Protein AF-A0A7Z9FYC3-F1 (afdb_monomer)

Secondary structure (DSSP, 8-state):
--------THHHH-HHHHHHHHHHHHTT-HHHHHHHHHHHHHHHHHHHTTTTHHHHHHHHHTT-------SS------TTHHHHHHHHH-

Nearest PDB structures (foldseek):
  2rfg-assembly1_D  TM=7.658E-01  e=1.020E-02  Hahella chejuensis
  6xgs-assembly1_D  TM=7.688E-01  e=2.454E-02  Brucella suis 1330
  2vc6-assembly1_A  TM=7.976E-01  e=6.258E-02  Sinorhizobium meliloti
  6h4e-assembly1_A  TM=7.404E-01  e=1.794E-01  Proteus mirabilis HI4320
  3qze-assembly2_D  TM=7.216E-01  e=2.702E-01  Pseudomonas aeruginosa

Radius of gyration: 14.03 Å; Cα contacts (8 Å, |Δi|>4): 85; chains: 1; bounding box: 36×22×39 Å

Mean predicted aligned error: 3.7 Å

Solvent-accessible surface area (backbone atoms only — not comparable to full-atom values): 5314 Å² total; per-residue (Å²): 135,90,79,90,77,86,89,61,77,57,61,74,72,47,42,66,62,55,51,51,27,51,54,24,46,77,70,66,38,55,68,60,21,50,54,43,49,53,51,48,56,55,56,43,63,43,32,60,66,0,48,68,31,30,52,36,48,48,34,35,76,74,68,44,94,62,76,52,81,60,95,59,95,46,46,87,36,51,90,60,33,64,64,52,48,51,67,71,72,108

pLDDT: mean 90.87, std 5.35, range [62.28, 97.69]

Foldseek 3Di:
DPDDADDDLVCLQQVPLRVQLNVCVVVVVVVSNVVSVVLVVVLCQQQVQFPPLSSQVSNVLVVDPDDSDDPDPGDPGDPCSNVVSVVSND

Structure (mmCIF, N/CA/C/O backbone):
data_AF-A0A7Z9FYC3-F1
#
_entry.id   AF-A0A7Z9FYC3-F1
#
loop_
_atom_site.group_PDB
_atom_site.id
_atom_site.type_symbol
_atom_site.label_atom_id
_atom_site.label_alt_id
_atom_site.label_comp_id
_atom_site.label_asym_id
_atom_site.label_entity_id
_atom_site.label_seq_id
_atom_site.pdbx_PDB_ins_code
_atom_site.Cartn_x
_atom_site.Cartn_y
_atom_site.Cartn_z
_atom_site.occupancy
_atom_site.B_iso_or_equiv
_atom_site.auth_seq_id
_atom_site.auth_comp_id
_atom_site.auth_asym_id
_atom_site.auth_atom_id
_atom_site.pdbx_PDB_model_num
ATOM 1 N N . VAL A 1 1 ? 23.355 -5.165 -5.869 1.00 62.28 1 VAL A N 1
ATOM 2 C CA . VAL A 1 1 ? 22.807 -5.758 -4.622 1.00 62.28 1 VAL A CA 1
ATOM 3 C C . VAL A 1 1 ? 21.986 -6.985 -5.002 1.00 62.28 1 VAL A C 1
ATOM 5 O O . VAL A 1 1 ? 21.252 -6.884 -5.969 1.00 62.28 1 VAL A O 1
ATOM 8 N N . GLY A 1 2 ? 22.169 -8.130 -4.331 1.00 79.75 2 GLY A N 1
ATOM 9 C CA . GLY A 1 2 ? 21.541 -9.427 -4.666 1.00 79.75 2 GLY A CA 1
ATOM 10 C C . GLY A 1 2 ? 20.348 -9.797 -3.776 1.00 79.75 2 GLY A C 1
ATOM 11 O O . GLY A 1 2 ? 20.174 -10.963 -3.439 1.00 79.75 2 GLY A O 1
ATOM 12 N N . ALA A 1 3 ? 19.589 -8.802 -3.311 1.00 78.38 3 ALA A N 1
ATOM 13 C CA . ALA A 1 3 ? 18.376 -9.050 -2.537 1.00 78.38 3 ALA A CA 1
ATOM 14 C C . ALA A 1 3 ? 17.287 -9.632 -3.453 1.00 78.38 3 ALA A C 1
ATOM 16 O O . ALA A 1 3 ? 17.122 -9.157 -4.572 1.00 78.38 3 ALA A O 1
ATOM 17 N N . VAL A 1 4 ? 16.553 -10.636 -2.968 1.00 80.12 4 VAL A N 1
ATOM 18 C CA . VAL A 1 4 ? 15.548 -11.387 -3.751 1.00 80.12 4 VAL A CA 1
ATOM 19 C C . VAL A 1 4 ? 14.106 -11.131 -3.299 1.00 80.12 4 VAL A C 1
ATOM 21 O O . VAL A 1 4 ? 13.187 -11.805 -3.744 1.00 80.12 4 VAL A O 1
ATOM 24 N N . GLY A 1 5 ? 13.889 -10.195 -2.371 1.00 82.19 5 GLY A N 1
ATOM 25 C CA . GLY A 1 5 ? 12.549 -9.865 -1.894 1.00 82.19 5 GLY A CA 1
ATOM 26 C C . GLY A 1 5 ? 12.530 -9.102 -0.573 1.00 82.19 5 GLY A C 1
ATOM 27 O O . GLY A 1 5 ? 13.572 -8.751 -0.016 1.00 82.19 5 GLY A O 1
ATOM 28 N N . ALA A 1 6 ? 11.318 -8.861 -0.073 1.00 84.94 6 ALA A N 1
ATOM 29 C CA . ALA A 1 6 ? 11.057 -8.179 1.189 1.00 84.94 6 ALA A CA 1
ATOM 30 C C . ALA A 1 6 ? 9.897 -8.843 1.945 1.00 84.94 6 ALA A C 1
ATOM 32 O O . ALA A 1 6 ? 8.924 -9.293 1.344 1.00 84.94 6 ALA A O 1
ATOM 33 N N . ILE A 1 7 ? 9.983 -8.851 3.277 1.00 85.88 7 ILE A N 1
ATOM 34 C CA . ILE A 1 7 ? 8.875 -9.212 4.167 1.00 85.88 7 ILE A CA 1
ATOM 35 C C . ILE A 1 7 ? 8.493 -7.949 4.932 1.00 85.88 7 ILE A C 1
ATOM 37 O O . ILE A 1 7 ? 9.318 -7.380 5.646 1.00 85.88 7 ILE A O 1
ATOM 41 N N . GLY A 1 8 ? 7.251 -7.494 4.782 1.00 87.44 8 GLY A N 1
ATOM 42 C CA . GLY A 1 8 ? 6.807 -6.253 5.401 1.00 87.44 8 GLY A CA 1
ATOM 43 C C . GLY A 1 8 ? 5.295 -6.152 5.533 1.00 87.44 8 GLY A C 1
ATOM 44 O O . GLY A 1 8 ? 4.534 -6.788 4.809 1.00 87.44 8 GLY A O 1
ATOM 45 N N . GLY A 1 9 ? 4.857 -5.306 6.466 1.00 85.50 9 GLY A N 1
ATOM 46 C CA . GLY A 1 9 ? 3.440 -5.051 6.720 1.00 85.50 9 GLY A CA 1
ATOM 47 C C . GLY A 1 9 ? 2.682 -4.516 5.504 1.00 85.50 9 GLY A C 1
ATOM 48 O O . GLY A 1 9 ? 1.530 -4.891 5.290 1.00 85.50 9 GLY A O 1
ATOM 49 N N . GLY A 1 10 ? 3.363 -3.713 4.677 1.00 87.31 10 GLY A N 1
ATOM 50 C CA . GLY A 1 10 ? 2.835 -3.157 3.431 1.00 87.31 10 GLY A CA 1
ATOM 51 C C . GLY A 1 10 ? 2.337 -4.207 2.437 1.00 87.31 10 GLY A C 1
ATOM 52 O O . GLY A 1 10 ? 1.383 -3.935 1.717 1.00 87.31 10 GLY A O 1
ATOM 53 N N . CYS A 1 11 ? 2.867 -5.437 2.478 1.00 90.75 11 CYS A N 1
ATOM 54 C CA . CYS A 1 11 ? 2.399 -6.540 1.635 1.00 90.75 11 CYS A CA 1
ATOM 55 C C . CYS A 1 11 ? 0.943 -6.951 1.920 1.00 90.75 11 CYS A C 1
ATOM 57 O O . CYS A 1 11 ? 0.335 -7.620 1.098 1.00 90.75 11 CYS A O 1
ATOM 59 N N . ASN A 1 12 ? 0.371 -6.552 3.060 1.00 90.81 12 ASN A N 1
ATOM 60 C CA . ASN A 1 12 ? -1.050 -6.767 3.353 1.00 90.81 12 ASN A CA 1
ATOM 61 C C . ASN A 1 12 ? -1.931 -5.609 2.867 1.00 90.81 12 ASN 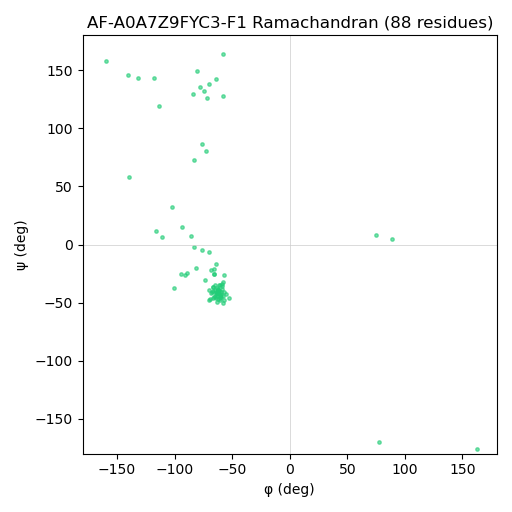A C 1
ATOM 63 O O . ASN A 1 12 ? -3.125 -5.793 2.675 1.00 90.81 12 ASN A O 1
ATOM 67 N N . VAL A 1 13 ? -1.366 -4.407 2.728 1.00 92.12 13 VAL A N 1
ATOM 68 C CA . VAL A 1 13 ? -2.134 -3.173 2.497 1.00 92.12 13 VAL A CA 1
ATOM 69 C C . VAL A 1 13 ? -2.119 -2.774 1.023 1.00 92.12 13 VAL A C 1
ATOM 71 O O . VAL A 1 13 ? -3.121 -2.300 0.509 1.00 92.12 13 VAL A O 1
ATOM 74 N N . TYR A 1 14 ? -0.994 -2.964 0.338 1.00 92.88 14 TYR A N 1
ATOM 75 C CA . TYR A 1 14 ? -0.819 -2.621 -1.075 1.00 92.88 14 TYR A CA 1
ATOM 76 C C . TYR A 1 14 ? -0.009 -3.707 -1.806 1.00 92.88 14 TYR A C 1
ATOM 78 O O . TYR A 1 14 ? 1.060 -3.423 -2.352 1.00 92.88 14 TYR A O 1
ATOM 86 N N . PRO A 1 15 ? -0.487 -4.971 -1.803 1.00 93.19 15 PRO A N 1
ATOM 87 C CA . PRO A 1 15 ? 0.232 -6.102 -2.395 1.00 93.19 15 PRO A CA 1
ATOM 88 C C . PRO A 1 15 ? 0.529 -5.908 -3.885 1.00 93.19 15 PRO A C 1
ATOM 90 O O . PRO A 1 15 ? 1.619 -6.254 -4.330 1.00 93.19 15 PRO A O 1
ATOM 93 N N . GLU A 1 16 ? -0.400 -5.316 -4.639 1.00 93.75 16 GLU A N 1
ATOM 94 C CA . GLU A 1 16 ? -0.254 -5.101 -6.084 1.00 93.75 16 GLU A CA 1
ATOM 95 C C . GLU A 1 16 ? 0.916 -4.170 -6.406 1.00 93.75 16 GLU A C 1
ATOM 97 O O . GLU A 1 16 ? 1.752 -4.505 -7.236 1.00 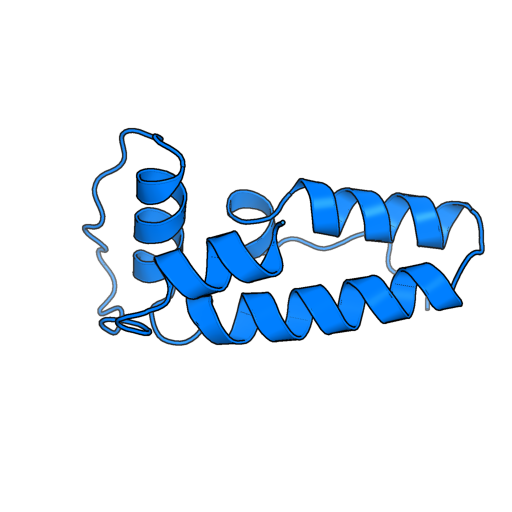93.75 16 GLU A O 1
ATOM 102 N N . VAL A 1 17 ? 1.071 -3.064 -5.667 1.00 94.69 17 VAL A N 1
ATOM 103 C CA . VAL A 1 17 ? 2.191 -2.127 -5.866 1.00 94.69 17 VAL A CA 1
ATOM 104 C C . VAL A 1 17 ? 3.538 -2.805 -5.588 1.00 94.69 17 VAL A C 1
ATOM 106 O O . VAL A 1 17 ? 4.517 -2.551 -6.285 1.00 94.69 17 VAL A O 1
ATOM 109 N N . ILE A 1 18 ? 3.601 -3.690 -4.585 1.00 94.88 18 ILE A N 1
ATOM 110 C CA . ILE A 1 18 ? 4.811 -4.475 -4.291 1.00 94.88 18 ILE A CA 1
ATOM 111 C C . ILE A 1 18 ? 5.088 -5.491 -5.408 1.00 94.88 18 ILE A C 1
ATOM 113 O O . ILE A 1 18 ? 6.238 -5.639 -5.825 1.00 94.88 18 ILE A O 1
ATOM 117 N N . GLY A 1 19 ? 4.048 -6.156 -5.917 1.00 94.38 19 GLY A N 1
ATOM 118 C CA . GLY A 1 19 ? 4.147 -7.062 -7.061 1.00 94.38 19 GLY A CA 1
ATOM 119 C C . GLY A 1 19 ? 4.646 -6.354 -8.321 1.00 94.38 19 GLY A C 1
ATOM 120 O O . GLY A 1 19 ? 5.554 -6.852 -8.984 1.00 94.38 19 GLY A O 1
ATOM 121 N N . ASP A 1 20 ? 4.135 -5.158 -8.602 1.00 95.62 20 ASP A N 1
ATOM 122 C CA . ASP A 1 2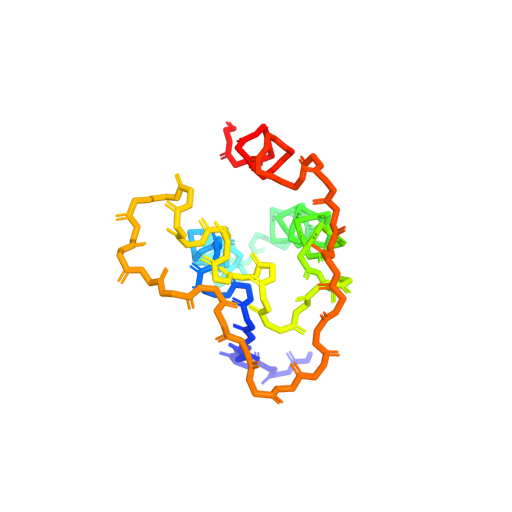0 ? 4.544 -4.348 -9.749 1.00 95.62 20 ASP A CA 1
ATOM 123 C C . ASP A 1 20 ? 6.006 -3.897 -9.658 1.00 95.62 20 ASP A C 1
ATOM 125 O O . ASP A 1 20 ? 6.695 -3.841 -10.677 1.00 95.62 20 ASP A O 1
ATOM 129 N N . ILE A 1 21 ? 6.513 -3.606 -8.451 1.00 95.31 21 ILE A N 1
ATOM 130 C CA . ILE A 1 21 ? 7.942 -3.320 -8.244 1.00 95.31 21 ILE A CA 1
ATOM 131 C C . ILE A 1 21 ? 8.778 -4.539 -8.624 1.00 95.31 21 ILE A C 1
ATOM 133 O O . ILE A 1 21 ? 9.766 -4.392 -9.341 1.00 95.31 21 ILE A O 1
ATOM 137 N N . HIS A 1 22 ? 8.384 -5.727 -8.158 1.00 93.56 22 HIS A N 1
ATOM 138 C CA . HIS A 1 22 ? 9.096 -6.966 -8.461 1.00 93.56 22 HIS A CA 1
ATOM 139 C C . HIS A 1 22 ? 9.118 -7.233 -9.969 1.00 93.56 22 HIS A C 1
ATOM 141 O O . HIS A 1 22 ? 10.183 -7.448 -10.538 1.00 93.56 22 HIS A O 1
ATOM 147 N N . GLN A 1 23 ? 7.965 -7.122 -10.636 1.00 95.38 23 GLN A N 1
ATOM 148 C CA . GLN A 1 23 ? 7.862 -7.292 -12.087 1.00 95.38 23 GLN A CA 1
ATOM 149 C C . GLN A 1 23 ? 8.714 -6.275 -12.857 1.00 95.38 23 GLN A C 1
ATOM 151 O O . GLN A 1 23 ? 9.409 -6.645 -13.800 1.00 95.38 23 GLN A O 1
ATOM 156 N N . ALA A 1 24 ? 8.680 -4.998 -12.462 1.00 95.94 24 ALA A N 1
ATOM 157 C CA . ALA A 1 24 ? 9.481 -3.957 -13.101 1.00 95.94 24 ALA A CA 1
ATOM 158 C C . ALA A 1 24 ? 10.985 -4.211 -12.924 1.00 95.94 24 ALA A C 1
ATOM 160 O O . ALA A 1 24 ? 11.754 -4.044 -13.869 1.00 95.94 24 ALA A O 1
ATOM 161 N N . PHE A 1 25 ? 11.401 -4.650 -11.735 1.00 93.50 25 PHE A N 1
ATOM 162 C CA . PHE A 1 25 ? 12.794 -4.972 -11.455 1.00 93.50 25 PHE A CA 1
ATOM 163 C C . PHE A 1 25 ? 13.275 -6.195 -12.250 1.00 93.50 25 PHE A C 1
ATOM 165 O O . PHE A 1 25 ? 14.317 -6.116 -12.896 1.00 93.50 25 PHE A O 1
ATOM 172 N N . ASP A 1 26 ? 12.493 -7.279 -12.282 1.00 93.00 26 ASP A N 1
ATOM 173 C CA . ASP A 1 26 ? 12.806 -8.494 -13.051 1.00 93.00 26 ASP A CA 1
ATOM 174 C C . ASP A 1 26 ? 12.903 -8.224 -14.559 1.00 93.00 26 ASP A C 1
ATOM 176 O O . ASP A 1 26 ? 13.731 -8.812 -15.254 1.00 93.00 26 ASP A O 1
ATOM 180 N N . ALA A 1 27 ? 12.083 -7.302 -15.069 1.00 96.12 27 ALA A N 1
ATOM 181 C CA . ALA A 1 27 ? 12.113 -6.867 -16.462 1.00 96.12 27 ALA A CA 1
ATOM 182 C C . ALA A 1 27 ? 13.278 -5.908 -16.790 1.00 96.12 27 ALA A C 1
ATOM 184 O O . ALA A 1 27 ? 13.442 -5.522 -17.947 1.00 96.12 27 ALA A O 1
ATOM 185 N N . GLY A 1 28 ? 14.074 -5.490 -15.797 1.00 95.62 28 GLY A N 1
ATOM 186 C CA . GLY A 1 28 ? 15.141 -4.497 -15.956 1.00 95.62 28 GLY A CA 1
ATOM 187 C C . GLY A 1 28 ? 14.652 -3.046 -16.083 1.00 95.62 28 GLY A C 1
ATOM 188 O O . GLY A 1 28 ? 15.457 -2.145 -16.330 1.00 95.62 28 GLY A O 1
ATOM 189 N N . ASP A 1 29 ? 13.357 -2.784 -15.884 1.00 97.69 29 ASP A N 1
ATOM 190 C CA . ASP A 1 29 ? 12.770 -1.440 -15.884 1.00 97.69 29 ASP A CA 1
ATOM 191 C C . ASP A 1 29 ? 12.951 -0.768 -14.514 1.00 97.69 29 ASP A C 1
ATOM 193 O O . ASP A 1 29 ? 12.032 -0.591 -13.705 1.00 97.69 29 ASP A O 1
ATOM 197 N N . HIS A 1 30 ? 14.195 -0.380 -14.237 1.00 95.56 30 HIS A N 1
ATOM 198 C CA . HIS A 1 30 ? 14.564 0.235 -12.964 1.00 95.56 30 HIS A CA 1
ATOM 199 C C . HIS A 1 30 ? 13.914 1.610 -12.746 1.00 95.56 30 HIS A C 1
ATOM 201 O O . HIS A 1 30 ? 13.732 2.024 -11.600 1.00 95.56 30 HIS A O 1
ATOM 207 N N . HIS A 1 31 ? 13.547 2.320 -13.818 1.00 97.62 31 HIS A N 1
ATOM 208 C CA . HIS A 1 31 ? 12.869 3.611 -13.709 1.00 97.62 31 HIS A CA 1
ATOM 209 C C . HIS A 1 31 ? 11.453 3.439 -13.164 1.00 97.62 31 HIS A C 1
ATOM 211 O O . HIS A 1 31 ? 11.077 4.130 -12.211 1.00 97.62 31 HIS A O 1
ATOM 217 N N . ARG A 1 32 ? 10.693 2.478 -13.702 1.00 97.56 32 ARG A N 1
ATOM 218 C CA . ARG A 1 32 ? 9.370 2.138 -13.173 1.00 97.56 32 ARG A CA 1
ATOM 219 C C . ARG A 1 32 ? 9.458 1.577 -11.757 1.00 97.56 32 ARG A C 1
ATOM 221 O O . ARG A 1 32 ? 8.681 1.999 -10.901 1.00 97.56 32 ARG A O 1
ATOM 228 N N . ALA A 1 33 ? 10.421 0.695 -11.484 1.00 96.44 33 ALA A N 1
ATOM 229 C CA . ALA A 1 33 ? 10.625 0.150 -10.141 1.00 96.44 33 ALA A CA 1
ATOM 230 C C . ALA A 1 33 ? 10.878 1.264 -9.107 1.00 96.44 33 ALA A C 1
ATOM 232 O O . ALA A 1 33 ? 10.260 1.277 -8.042 1.00 96.44 33 ALA A O 1
ATOM 233 N N . LEU A 1 34 ? 11.722 2.250 -9.435 1.00 96.81 34 LEU A N 1
ATOM 234 C CA . LEU A 1 34 ? 11.984 3.398 -8.564 1.00 96.81 34 LEU A CA 1
ATOM 235 C C . LEU A 1 34 ? 10.739 4.271 -8.364 1.00 96.81 34 LEU A C 1
ATOM 237 O O 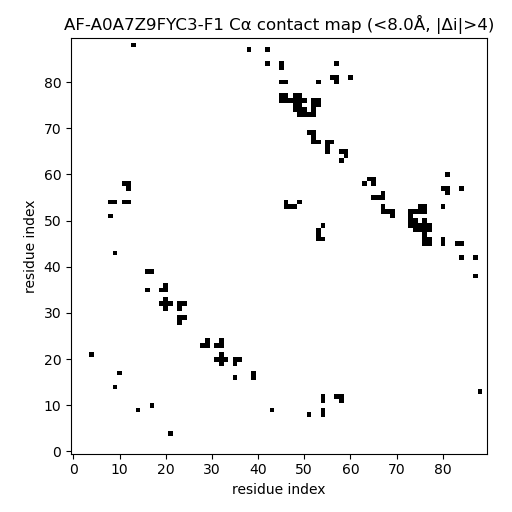. LEU A 1 34 ? 10.448 4.671 -7.237 1.00 96.81 34 LEU A O 1
ATOM 241 N N . TYR A 1 35 ? 9.996 4.559 -9.434 1.00 96.88 35 TYR A N 1
ATOM 242 C CA . TYR A 1 35 ? 8.754 5.329 -9.349 1.00 96.88 35 TYR A CA 1
ATOM 243 C C . TYR A 1 35 ? 7.748 4.673 -8.388 1.00 96.88 35 TYR A C 1
ATOM 245 O O . TYR A 1 35 ? 7.227 5.323 -7.477 1.00 96.88 35 TYR A O 1
ATOM 253 N N . LEU A 1 36 ? 7.539 3.363 -8.525 1.00 95.94 36 LEU A N 1
ATOM 254 C CA . LEU A 1 36 ? 6.661 2.594 -7.644 1.00 95.94 36 LEU A CA 1
ATOM 255 C C . LEU A 1 36 ? 7.204 2.517 -6.209 1.00 95.94 36 LEU A C 1
ATOM 257 O O . LEU A 1 36 ? 6.436 2.625 -5.254 1.00 95.94 36 LEU A O 1
ATOM 261 N N . GLN A 1 37 ? 8.523 2.417 -6.025 1.00 95.44 37 GLN A N 1
ATOM 262 C CA . GLN A 1 37 ? 9.138 2.462 -4.697 1.00 95.44 37 GLN A CA 1
ATOM 263 C C . GLN A 1 37 ? 8.874 3.802 -3.990 1.00 95.44 37 GLN A C 1
ATOM 265 O O . GLN A 1 37 ? 8.603 3.824 -2.789 1.00 95.44 37 GLN A O 1
ATOM 270 N N . VAL A 1 38 ? 8.902 4.927 -4.713 1.00 96.25 38 VAL A N 1
ATOM 271 C CA . VAL A 1 38 ? 8.529 6.240 -4.155 1.00 96.25 38 VAL A CA 1
ATOM 272 C C . VAL A 1 38 ? 7.060 6.247 -3.721 1.00 96.25 38 VAL A C 1
ATOM 274 O O . VAL A 1 38 ? 6.756 6.733 -2.628 1.00 96.25 38 VAL A O 1
ATOM 277 N N . LYS A 1 39 ? 6.166 5.650 -4.520 1.00 95.00 39 LYS A N 1
ATOM 278 C CA . LYS A 1 39 ? 4.747 5.463 -4.173 1.00 95.00 39 LYS A CA 1
ATOM 279 C C . LYS A 1 39 ? 4.589 4.632 -2.889 1.00 95.00 39 LYS A C 1
ATOM 281 O O . LYS A 1 39 ? 3.889 5.053 -1.970 1.00 95.00 39 LYS A O 1
ATOM 286 N N . VAL A 1 40 ? 5.321 3.522 -2.749 1.00 94.62 40 VAL A N 1
ATOM 287 C CA . VAL A 1 40 ? 5.353 2.712 -1.513 1.00 94.62 40 VAL A CA 1
ATOM 288 C C . VAL A 1 40 ? 5.849 3.517 -0.316 1.00 94.62 40 VAL A C 1
ATOM 290 O O . VAL A 1 40 ? 5.255 3.440 0.755 1.00 94.62 40 VAL A O 1
ATOM 293 N N . CYS A 1 41 ? 6.891 4.334 -0.470 1.00 94.25 41 CYS A N 1
ATOM 294 C CA . CYS A 1 41 ? 7.372 5.197 0.609 1.00 94.25 41 CYS A CA 1
ATOM 295 C C . CYS A 1 41 ? 6.303 6.198 1.080 1.00 94.25 41 CYS A C 1
ATOM 297 O O . CYS A 1 41 ? 6.241 6.510 2.270 1.00 94.25 41 CYS A O 1
ATOM 299 N N . GLN A 1 42 ? 5.458 6.702 0.176 1.00 93.75 42 GLN A N 1
ATOM 300 C CA . GLN A 1 42 ? 4.325 7.565 0.528 1.00 93.75 42 GLN A CA 1
ATOM 301 C C . GLN A 1 42 ? 3.234 6.780 1.265 1.00 93.75 42 GLN A C 1
ATOM 303 O O . GLN A 1 42 ? 2.811 7.200 2.340 1.00 93.75 42 GLN A O 1
ATOM 308 N N . LEU A 1 43 ? 2.845 5.610 0.747 1.00 92.88 43 LEU A N 1
ATOM 309 C CA . LEU A 1 43 ? 1.865 4.722 1.382 1.00 92.88 43 LEU A CA 1
ATOM 310 C C . LEU A 1 43 ? 2.322 4.269 2.778 1.00 92.88 43 LEU A C 1
ATOM 312 O O . LEU A 1 43 ? 1.537 4.246 3.725 1.00 92.88 43 LEU A O 1
ATOM 316 N N . TRP A 1 44 ? 3.610 3.951 2.939 1.00 92.38 44 TRP A N 1
ATOM 317 C CA . TRP A 1 44 ? 4.189 3.536 4.214 1.00 92.38 44 TRP A CA 1
ATOM 318 C C . TRP A 1 44 ? 4.087 4.627 5.278 1.00 92.38 44 TRP A C 1
ATOM 320 O O . TRP A 1 44 ? 3.745 4.321 6.416 1.00 92.38 44 TRP A O 1
ATOM 330 N N . LYS A 1 45 ? 4.302 5.900 4.924 1.00 90.81 45 LYS A N 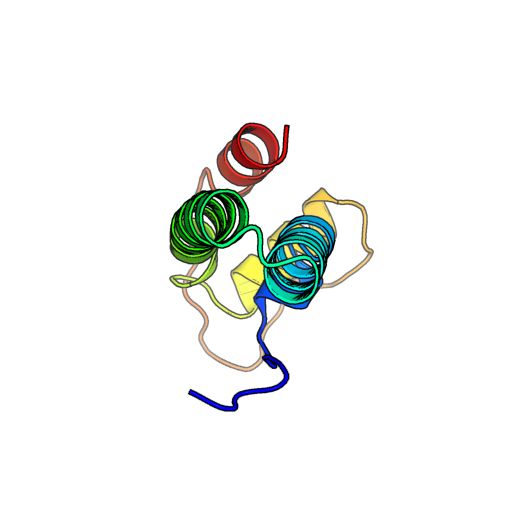1
ATOM 331 C CA . LYS A 1 45 ? 4.177 7.019 5.875 1.00 90.81 45 LYS A CA 1
ATOM 332 C C . LYS A 1 45 ? 2.786 7.110 6.509 1.00 90.81 45 LYS A C 1
ATOM 334 O O . LYS A 1 45 ? 2.699 7.481 7.675 1.00 90.81 45 LYS A O 1
ATOM 339 N N . LEU A 1 46 ? 1.735 6.728 5.781 1.00 90.56 46 LEU A N 1
ATOM 340 C CA . LEU A 1 46 ? 0.357 6.735 6.285 1.00 90.56 46 LEU A CA 1
ATOM 341 C C . LEU A 1 46 ? 0.123 5.647 7.340 1.00 90.56 46 LEU A C 1
ATOM 343 O O . LEU A 1 46 ? -0.564 5.872 8.333 1.00 90.56 46 LEU A O 1
ATOM 347 N N . VAL A 1 47 ? 0.702 4.460 7.136 1.00 91.19 47 VAL A N 1
ATOM 348 C CA . VAL A 1 47 ? 0.459 3.301 8.006 1.00 91.19 47 VAL A CA 1
ATOM 349 C C . VAL A 1 47 ? 1.502 3.144 9.114 1.00 91.19 47 VAL A C 1
ATOM 351 O O . VAL A 1 47 ? 1.191 2.577 10.158 1.00 91.19 47 VAL A O 1
ATOM 354 N N . ALA A 1 48 ? 2.726 3.646 8.949 1.00 90.81 48 ALA A N 1
ATOM 355 C CA . ALA A 1 48 ? 3.833 3.378 9.871 1.00 90.81 48 ALA A CA 1
ATOM 356 C C . ALA A 1 48 ? 3.578 3.892 11.299 1.00 90.81 48 ALA A C 1
ATOM 358 O O . ALA A 1 48 ? 3.924 3.216 12.266 1.00 90.81 48 ALA A O 1
ATOM 359 N N . SER A 1 49 ? 2.940 5.058 11.440 1.00 86.94 49 SER A N 1
ATOM 360 C CA . SER A 1 49 ? 2.732 5.743 12.728 1.00 86.94 49 SER A CA 1
ATOM 361 C C . SER A 1 49 ? 1.809 4.994 13.698 1.00 86.94 49 SER A C 1
ATOM 363 O O . SER A 1 49 ? 1.915 5.166 14.911 1.00 86.94 49 SER A O 1
ATOM 365 N N . GLY A 1 50 ? 0.912 4.153 13.178 1.00 90.38 50 GLY A N 1
ATOM 366 C CA . GLY A 1 50 ? -0.047 3.371 13.964 1.00 90.38 50 GLY A CA 1
ATOM 367 C C . GLY A 1 50 ? 0.154 1.861 13.866 1.00 90.38 50 GLY A C 1
ATOM 368 O O . GLY A 1 50 ? -0.738 1.104 14.252 1.00 90.38 50 GLY A O 1
ATOM 369 N N . TRP A 1 51 ? 1.269 1.387 13.304 1.00 91.94 51 TRP A N 1
ATOM 370 C CA . TRP A 1 51 ? 1.439 -0.040 13.026 1.00 91.94 51 TRP A CA 1
ATOM 371 C C . TRP A 1 51 ? 1.456 -0.886 14.323 1.00 91.94 51 TRP A C 1
ATOM 373 O O . TRP A 1 51 ? 2.017 -0.452 15.333 1.00 91.94 51 TRP A O 1
ATOM 383 N N . PRO A 1 52 ? 0.871 -2.106 14.347 1.00 93.38 52 PRO A N 1
ATOM 384 C CA . PRO A 1 52 ? 0.068 -2.763 13.303 1.00 93.38 52 PRO A CA 1
ATOM 385 C C . PRO A 1 52 ? -1.419 -2.372 13.253 1.00 93.38 52 PRO A C 1
ATOM 387 O O . PRO A 1 52 ? -2.138 -2.867 12.386 1.00 93.38 52 PRO A O 1
ATOM 390 N N . ARG A 1 53 ? -1.911 -1.519 14.160 1.00 93.19 53 ARG A N 1
ATOM 391 C CA . ARG A 1 53 ? -3.333 -1.133 14.212 1.00 93.19 53 ARG A CA 1
ATOM 392 C C . ARG A 1 53 ? -3.801 -0.452 12.926 1.00 93.19 53 ARG A C 1
ATOM 394 O O . ARG A 1 53 ? -4.829 -0.839 12.380 1.00 93.19 53 ARG A O 1
ATOM 401 N N . SER A 1 54 ? -3.019 0.492 12.411 1.00 93.25 54 SER A N 1
ATOM 402 C CA . SER A 1 54 ? -3.249 1.153 11.116 1.00 93.25 54 SER A CA 1
ATOM 403 C C . SER A 1 54 ? -3.374 0.158 9.956 1.00 93.25 54 SER A C 1
ATOM 405 O O . SER A 1 54 ? -4.280 0.277 9.139 1.00 93.25 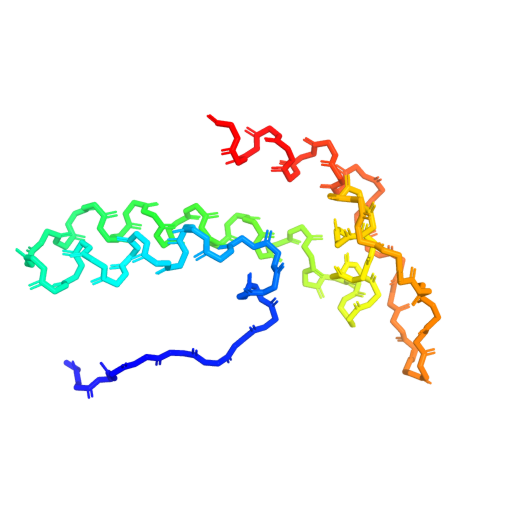54 SER A O 1
ATOM 407 N N . GLY A 1 55 ? -2.526 -0.876 9.913 1.00 93.81 55 GLY A N 1
ATOM 408 C CA . GLY A 1 55 ? -2.598 -1.939 8.908 1.00 93.81 55 GLY A CA 1
ATOM 409 C C . GLY A 1 55 ? -3.905 -2.728 8.977 1.00 93.81 55 GLY A C 1
ATOM 410 O O . GLY A 1 55 ? -4.519 -3.000 7.951 1.00 93.81 55 GLY A O 1
ATOM 411 N N . LYS A 1 56 ? -4.381 -3.041 10.187 1.00 93.38 56 LYS A N 1
ATOM 412 C CA . LYS A 1 56 ? -5.683 -3.699 10.387 1.00 93.38 56 LYS A CA 1
ATOM 413 C C . LYS A 1 56 ? -6.855 -2.803 9.993 1.00 93.38 56 LYS A C 1
ATOM 415 O O . LYS A 1 56 ? -7.799 -3.286 9.380 1.00 93.38 56 LYS A O 1
ATOM 420 N N . ARG A 1 57 ? -6.780 -1.511 10.319 1.00 92.88 57 ARG A N 1
ATOM 421 C CA . ARG A 1 57 ? -7.767 -0.505 9.908 1.00 92.88 57 ARG A CA 1
ATOM 422 C C . ARG A 1 57 ? -7.820 -0.380 8.381 1.00 92.88 57 ARG A C 1
ATOM 424 O O . ARG A 1 57 ? -8.906 -0.361 7.818 1.00 92.88 57 ARG A O 1
ATOM 431 N N . ALA A 1 58 ? -6.669 -0.406 7.708 1.00 93.00 58 ALA A N 1
ATOM 432 C CA . ALA A 1 58 ? -6.601 -0.423 6.248 1.00 93.00 58 ALA A CA 1
ATOM 433 C C . ALA A 1 58 ? -7.211 -1.704 5.649 1.00 93.00 58 ALA A C 1
ATOM 435 O O . ALA A 1 58 ? -8.038 -1.636 4.753 1.00 93.00 58 ALA A O 1
ATOM 436 N N . LEU A 1 59 ? -6.889 -2.883 6.191 1.00 93.25 59 LEU A N 1
ATOM 437 C CA . LEU A 1 59 ? -7.528 -4.135 5.762 1.00 93.25 59 LEU A CA 1
ATOM 438 C C . LEU A 1 59 ? -9.054 -4.084 5.923 1.00 93.25 59 LEU A C 1
ATOM 440 O O . LEU A 1 59 ? -9.795 -4.526 5.045 1.00 93.25 59 LEU A O 1
ATOM 444 N N . ARG A 1 60 ? -9.531 -3.507 7.028 1.00 92.88 60 ARG A N 1
ATOM 445 C CA . ARG A 1 60 ? -10.958 -3.319 7.284 1.00 92.88 60 ARG A CA 1
ATOM 446 C C . ARG A 1 60 ? -11.610 -2.365 6.282 1.00 92.88 60 ARG A C 1
ATOM 448 O O . ARG A 1 60 ? -12.727 -2.645 5.852 1.00 92.88 60 ARG A O 1
ATOM 455 N N . SER A 1 61 ? -10.934 -1.288 5.874 1.00 90.69 61 SER A N 1
ATOM 456 C CA . SER A 1 61 ? -11.455 -0.366 4.854 1.00 90.69 61 SER A CA 1
ATOM 457 C C . SER A 1 61 ? -11.529 -1.002 3.459 1.00 90.69 61 SER A C 1
ATOM 459 O O . SER A 1 61 ? -12.364 -0.596 2.652 1.00 90.69 61 SER A O 1
ATOM 461 N N . PHE A 1 62 ? -10.743 -2.056 3.212 1.00 90.12 62 PHE A N 1
ATOM 462 C CA . PHE A 1 62 ? -10.862 -2.939 2.044 1.00 90.12 62 PHE A CA 1
ATOM 463 C C . PHE A 1 62 ? -11.881 -4.079 2.222 1.00 90.12 62 PHE A C 1
ATOM 465 O O . PHE A 1 62 ? -11.982 -4.961 1.374 1.00 90.12 62 PHE A O 1
ATOM 472 N N . GLY A 1 63 ? -12.652 -4.083 3.314 1.00 92.06 63 GLY A N 1
ATOM 473 C CA . GLY A 1 63 ? -13.725 -5.050 3.558 1.00 92.06 63 GLY A CA 1
ATOM 474 C C . GLY A 1 63 ? -13.296 -6.338 4.266 1.00 92.06 63 GLY A C 1
ATOM 475 O O . GLY A 1 63 ? -14.125 -7.227 4.462 1.00 92.06 63 GLY A O 1
ATOM 476 N N . VAL A 1 64 ? -12.038 -6.458 4.701 1.00 93.06 64 VAL A N 1
ATOM 477 C CA . VAL A 1 64 ? -11.589 -7.622 5.477 1.00 93.06 64 VAL A CA 1
ATOM 478 C C . VAL A 1 64 ? -12.178 -7.562 6.887 1.00 93.06 64 VAL A C 1
ATOM 480 O O . VAL A 1 64 ? -11.996 -6.589 7.621 1.00 93.06 64 VAL A O 1
ATOM 483 N N . GLN A 1 65 ? -12.859 -8.628 7.308 1.00 93.88 65 GLN A N 1
ATOM 484 C CA . GLN A 1 65 ? -13.430 -8.724 8.652 1.00 93.88 65 GLN A CA 1
ATOM 485 C C . GLN A 1 65 ? -12.344 -9.021 9.694 1.00 93.88 65 GLN A C 1
ATOM 487 O O . GLN A 1 65 ? -12.077 -10.170 10.041 1.00 93.88 65 GLN A O 1
ATOM 492 N N . ILE A 1 66 ? -11.705 -7.966 10.202 1.00 92.88 66 ILE A N 1
ATOM 493 C CA . ILE A 1 66 ? -10.660 -8.044 11.225 1.00 92.88 66 ILE A CA 1
ATOM 494 C C . ILE A 1 66 ? -10.915 -7.044 12.355 1.00 92.88 66 ILE A C 1
ATOM 496 O O . ILE A 1 66 ? -11.369 -5.923 12.133 1.00 92.88 66 ILE A O 1
ATOM 500 N N . ASN A 1 67 ? -10.599 -7.442 13.590 1.00 89.88 67 ASN A N 1
ATOM 501 C CA . ASN A 1 67 ? -10.623 -6.533 14.730 1.00 89.88 67 ASN A CA 1
ATOM 502 C C . ASN A 1 67 ? -9.308 -5.740 14.814 1.00 89.88 67 ASN A C 1
ATOM 504 O O . ASN A 1 67 ? -8.218 -6.320 14.830 1.00 89.88 67 ASN A O 1
ATOM 508 N N . GLU A 1 68 ? -9.420 -4.419 14.932 1.00 88.69 68 GLU A N 1
ATOM 509 C CA . GLU A 1 68 ? -8.312 -3.471 15.083 1.00 88.69 68 GLU A CA 1
ATOM 510 C C . GLU A 1 68 ? -7.604 -3.550 16.445 1.00 88.69 68 GLU A C 1
ATOM 512 O O . GLU A 1 68 ? -6.572 -2.909 16.634 1.00 88.69 68 GLU A O 1
ATOM 517 N N . THR A 1 69 ? -8.105 -4.339 17.403 1.00 89.62 69 THR A N 1
ATOM 518 C CA . THR A 1 69 ? -7.429 -4.538 18.692 1.00 89.62 69 THR A CA 1
ATOM 519 C C . THR A 1 69 ? -6.014 -5.087 18.494 1.00 89.62 69 THR A C 1
ATOM 521 O O . THR A 1 69 ? -5.794 -6.114 17.843 1.00 89.62 69 THR A O 1
ATOM 524 N N . CYS A 1 70 ? -5.040 -4.421 19.103 1.00 90.25 70 CYS A N 1
ATOM 525 C CA . CYS A 1 70 ? -3.643 -4.834 19.141 1.00 90.25 70 CYS A CA 1
ATOM 526 C C . CYS A 1 70 ? -3.232 -5.087 20.593 1.00 90.25 70 CYS A C 1
ATOM 528 O O . CYS A 1 70 ? -3.680 -4.385 21.493 1.00 90.25 70 CYS A O 1
ATOM 530 N N . ARG A 1 71 ? -2.384 -6.098 20.826 1.00 90.75 71 ARG A N 1
ATOM 531 C CA . ARG A 1 71 ? -1.798 -6.348 22.160 1.00 90.75 71 ARG A CA 1
ATOM 532 C C . ARG A 1 71 ? -0.716 -5.328 22.509 1.00 90.75 71 ARG A C 1
ATOM 534 O O . ARG A 1 71 ? -0.499 -5.032 23.674 1.00 90.75 71 ARG A O 1
ATOM 541 N N . VAL A 1 72 ? -0.020 -4.836 21.488 1.00 88.25 72 VAL A N 1
ATOM 542 C CA . VAL A 1 72 ? 0.969 -3.768 21.621 1.00 88.25 72 VAL A CA 1
ATOM 543 C C . VAL A 1 72 ? 0.265 -2.417 21.669 1.00 88.25 72 VAL A C 1
ATOM 545 O O . VAL A 1 72 ? -0.786 -2.244 21.047 1.00 88.25 72 VAL A O 1
ATOM 548 N N . ASN A 1 73 ? 0.861 -1.460 22.380 1.00 86.12 73 ASN A N 1
ATOM 549 C CA . ASN A 1 73 ? 0.379 -0.085 22.414 1.00 86.12 73 ASN A CA 1
ATOM 550 C C . ASN A 1 73 ? 0.679 0.615 21.077 1.00 86.12 73 ASN A C 1
ATOM 552 O O . ASN A 1 73 ? 1.685 1.306 20.932 1.00 86.12 73 ASN A O 1
ATOM 556 N N . SER A 1 74 ? -0.162 0.365 20.076 1.00 85.88 74 SER A N 1
ATOM 557 C CA . SER A 1 74 ? -0.099 1.044 18.783 1.00 85.88 74 SER A CA 1
ATOM 558 C C . SER A 1 74 ? -0.710 2.438 18.882 1.00 85.88 74 SER A C 1
ATOM 560 O O . SER A 1 74 ? -1.811 2.596 19.413 1.00 85.88 74 SER A O 1
ATOM 562 N N . GLY A 1 75 ? -0.033 3.429 18.297 1.00 83.25 75 GLY A N 1
ATOM 563 C CA . GLY A 1 75 ? -0.603 4.760 18.097 1.00 83.25 75 GLY A CA 1
ATOM 564 C C . GLY A 1 75 ? -1.898 4.724 17.275 1.00 83.25 75 GLY A C 1
ATOM 565 O O . GLY A 1 75 ? -2.202 3.739 16.599 1.00 83.25 75 GLY A O 1
ATOM 566 N N . GLN A 1 76 ? -2.663 5.817 17.323 1.00 78.31 7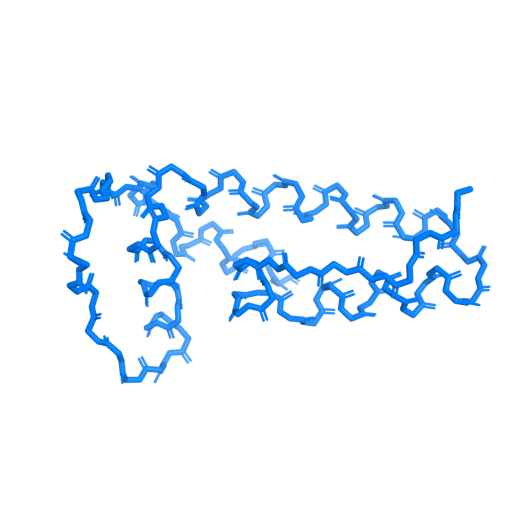6 GLN A N 1
ATOM 567 C CA . GLN A 1 76 ? -3.925 5.951 16.578 1.00 78.31 76 GLN A CA 1
ATOM 568 C C . GLN A 1 76 ? -3.719 5.975 15.050 1.00 78.31 76 GLN A C 1
ATOM 570 O O . GLN A 1 76 ? -4.633 5.632 14.302 1.00 78.31 76 GLN A O 1
ATOM 575 N N . GLY A 1 77 ? -2.507 6.301 14.587 1.00 81.69 77 GLY A N 1
ATOM 576 C CA . GLY A 1 77 ? -2.206 6.485 13.168 1.00 81.69 77 GLY A CA 1
ATOM 577 C C . GLY A 1 77 ? -2.703 7.832 12.638 1.00 81.69 77 GLY A C 1
ATOM 578 O O . GLY A 1 77 ? -3.087 8.706 13.410 1.00 81.69 77 GLY A O 1
ATOM 579 N N . ASP A 1 78 ? -2.664 7.998 11.318 1.00 86.25 78 ASP A N 1
ATOM 580 C CA . ASP A 1 78 ? -3.239 9.158 10.629 1.00 86.25 78 ASP A CA 1
ATOM 581 C C . ASP A 1 78 ? -4.780 9.050 10.600 1.00 86.25 78 ASP A C 1
ATOM 583 O O . ASP A 1 78 ? -5.350 7.999 10.282 1.00 86.25 78 ASP A O 1
ATOM 587 N N . GLU A 1 79 ? -5.477 10.130 10.955 1.00 86.12 79 GLU A N 1
ATOM 588 C CA . GLU A 1 79 ? -6.943 10.193 10.950 1.00 86.12 79 GLU A CA 1
ATOM 589 C C . GLU A 1 79 ? -7.504 10.007 9.532 1.00 86.12 79 GLU A C 1
ATOM 591 O O . GLU A 1 79 ? -8.449 9.238 9.345 1.00 86.12 79 GLU A O 1
ATOM 596 N N . ASN A 1 80 ? -6.832 10.586 8.531 1.00 90.69 80 ASN A N 1
ATOM 597 C CA . ASN A 1 80 ? -7.207 10.567 7.114 1.00 90.69 80 ASN A CA 1
ATOM 598 C C . ASN A 1 80 ? -6.536 9.421 6.338 1.00 90.69 80 ASN A C 1
ATOM 600 O O . ASN A 1 80 ? -6.491 9.433 5.105 1.00 90.69 80 ASN A O 1
ATOM 604 N N . MET A 1 81 ? -5.971 8.435 7.044 1.00 92.25 81 MET A N 1
ATOM 605 C CA . MET A 1 81 ? -5.218 7.329 6.448 1.00 92.25 81 MET A CA 1
ATOM 606 C C . MET A 1 81 ? -6.007 6.608 5.348 1.00 92.25 81 MET A C 1
ATOM 608 O O . MET A 1 81 ? -5.451 6.326 4.294 1.00 92.25 81 MET A O 1
ATOM 612 N N . GLU A 1 82 ? -7.281 6.293 5.584 1.00 91.00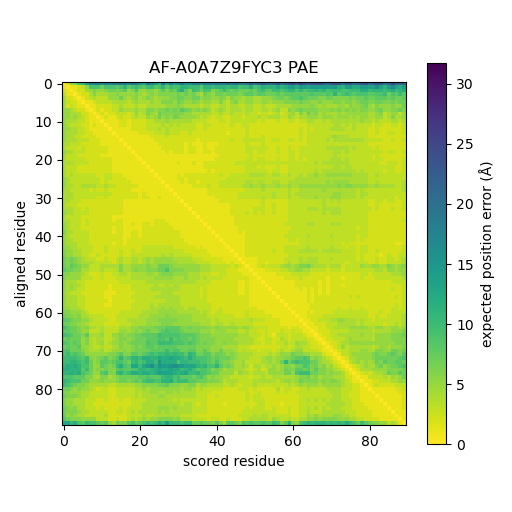 82 GLU A N 1
ATOM 613 C CA . GLU A 1 82 ? -8.092 5.494 4.655 1.00 91.00 82 GLU A CA 1
ATOM 614 C C . GLU A 1 82 ? -8.346 6.218 3.331 1.00 91.00 82 GLU A C 1
ATOM 616 O O . GLU A 1 82 ? -8.154 5.629 2.268 1.00 91.00 82 GLU A O 1
ATOM 621 N N . ASP A 1 83 ? -8.712 7.498 3.392 1.00 92.12 83 ASP A N 1
ATOM 622 C CA . ASP A 1 83 ? -8.967 8.312 2.202 1.00 92.12 83 ASP A CA 1
ATOM 623 C C . ASP A 1 83 ? -7.673 8.560 1.421 1.00 92.12 83 ASP A C 1
ATOM 625 O O . ASP A 1 83 ? -7.639 8.443 0.195 1.00 92.12 83 ASP A O 1
ATOM 629 N N . ASN A 1 84 ? -6.570 8.821 2.130 1.00 92.00 84 ASN A N 1
ATOM 630 C CA . ASN A 1 84 ? -5.258 8.978 1.508 1.00 92.00 84 ASN A CA 1
ATOM 631 C C . ASN A 1 84 ? -4.739 7.676 0.886 1.00 92.00 84 ASN A C 1
ATOM 633 O O . ASN A 1 84 ? -4.110 7.731 -0.170 1.00 92.00 84 ASN A O 1
ATOM 637 N N . LEU A 1 85 ? -5.000 6.519 1.507 1.00 92.06 85 LEU A N 1
ATOM 638 C CA . LEU A 1 85 ? -4.662 5.213 0.940 1.00 92.06 85 LEU A CA 1
ATOM 639 C C . LEU A 1 85 ? -5.432 4.974 -0.357 1.00 92.06 85 LEU A C 1
ATOM 641 O O . LEU A 1 85 ? -4.803 4.652 -1.357 1.00 92.06 85 LEU A O 1
ATOM 645 N N . LYS A 1 86 ? -6.755 5.182 -0.368 1.00 90.44 86 LYS A N 1
ATOM 646 C CA . LYS A 1 86 ? -7.575 5.022 -1.581 1.00 90.44 86 LYS A CA 1
ATOM 647 C C . LYS A 1 86 ? -7.086 5.928 -2.708 1.00 90.44 86 LYS A C 1
ATOM 649 O O . LYS A 1 86 ? -6.761 5.434 -3.778 1.00 90.44 86 LYS A O 1
ATOM 654 N N . ARG A 1 87 ? -6.892 7.220 -2.422 1.00 92.06 87 ARG A N 1
ATOM 655 C CA . ARG A 1 87 ? -6.398 8.205 -3.398 1.00 92.06 87 ARG A CA 1
ATOM 656 C C . ARG A 1 87 ? -5.027 7.859 -3.975 1.00 92.06 87 ARG A C 1
ATOM 658 O O . ARG A 1 87 ? -4.741 8.208 -5.111 1.00 92.06 87 ARG A O 1
ATOM 665 N N . LEU A 1 88 ? -4.140 7.270 -3.172 1.00 89.69 88 LEU A N 1
ATOM 666 C CA . LEU A 1 88 ? -2.826 6.852 -3.651 1.00 89.69 88 LEU A CA 1
ATOM 667 C C . LEU A 1 88 ? -2.874 5.506 -4.372 1.00 89.69 88 LEU A C 1
ATOM 669 O O . LEU A 1 88 ? -1.921 5.208 -5.074 1.00 89.69 88 LEU A O 1
ATOM 673 N N . LEU A 1 89 ? -3.891 4.671 -4.178 1.00 88.56 89 LEU A N 1
ATOM 674 C CA . LEU A 1 89 ? -3.987 3.365 -4.835 1.00 88.56 89 LEU A CA 1
ATOM 675 C C . LEU A 1 89 ? -4.742 3.417 -6.167 1.00 88.56 89 LEU A C 1
ATOM 677 O O . LEU A 1 89 ? -4.425 2.606 -7.033 1.00 88.56 89 LEU A O 1
ATOM 681 N N . GLU A 1 90 ? -5.647 4.381 -6.335 1.00 83.75 90 GLU A N 1
ATOM 68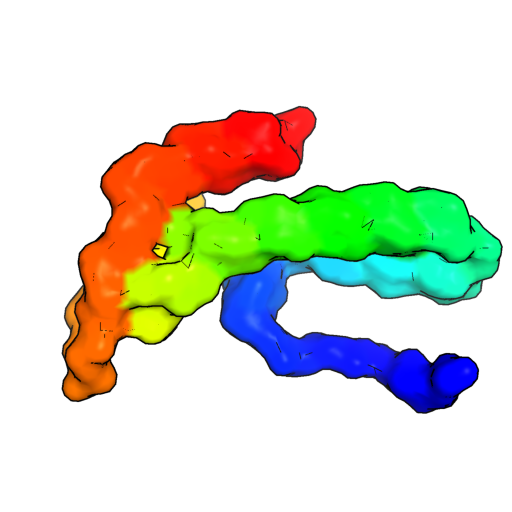2 C CA . GLU A 1 90 ? -6.217 4.801 -7.629 1.00 83.75 90 GLU A CA 1
ATOM 683 C C . GLU A 1 90 ? -5.152 5.395 -8.577 1.00 83.75 90 GLU A C 1
ATOM 685 O O . GLU A 1 90 ? -5.341 5.263 -9.807 1.00 83.75 90 GLU A O 1
#

Sequence (90 aa):
VGAVGAIGGGCNVYPEVIGDIHQAFDAGDHHRALYLQVKVCQLWKLVASGWPRSGKRALRSFGVQINETCRVNSGQGDENMEDNLKRLLE